Protein AF-A0A940FLS6-F1 (afdb_monomer)

Mean predicted aligned error: 10.9 Å

Sequence (91 aa):
MADDLSRLDTARLNPESNADNPQRVGIATLMDAVEGVRFPIKKDRLIAQKGDETIDLTGDRPEKLRVMLLRVDDDEFLSVTDLVQKIEHAL

Solvent-accessible surface area (backbone atoms only — not comparable to full-atom values): 5512 Å² total; per-residue (Å²): 144,80,85,85,86,80,76,87,77,68,76,76,78,72,86,80,64,70,80,76,39,31,60,61,51,10,52,52,44,46,54,59,60,49,58,90,66,70,64,65,38,42,43,71,60,46,37,72,75,38,19,83,38,74,29,37,46,60,76,79,60,70,42,38,40,36,62,53,53,70,53,30,87,67,61,63,31,71,36,73,68,52,43,50,52,45,42,63,74,48,110

Nearest PDB structures (foldseek):
  8ejv-assembly1_B  TM=4.769E-01  e=7.608E+00  Pseudomonas putida KT2440

Secondary structure (DSSP, 8-state):
---------------TTSSS-HHHHHHHHHHHHTTTPPSSEEHHHHHHHHTT-EE-SSSS--EEHHHHHHH---SEESSHHHHHHHHHHH-

Radius of gyration: 19.97 Å; Cα contacts (8 Å, |Δi|>4): 100; chains: 1; bounding box: 74×23×26 Å

pLDDT: mean 78.02, std 16.74, range [43.75, 95.56]

Foldseek 3Di:
DDPPPDDDPPPPPPPPPPVVQLQNQQLVLLCVLCPPPDPFDFLVRCCVPRQQRWTRRRVPDTDGNNVLSVLQPDGTAGDSVSSSVSSVVSD

Structure (mmCIF, N/CA/C/O backbone):
data_AF-A0A940FLS6-F1
#
_entry.id   AF-A0A940FLS6-F1
#
loop_
_atom_site.group_PDB
_atom_site.id
_atom_site.type_symbol
_atom_site.label_atom_id
_atom_site.label_alt_id
_atom_site.label_comp_id
_atom_site.label_asym_id
_atom_site.label_entity_id
_atom_site.label_seq_id
_atom_site.pdbx_PDB_ins_code
_atom_site.Cartn_x
_atom_site.Cartn_y
_atom_site.Cartn_z
_atom_site.occupancy
_atom_site.B_iso_or_equiv
_atom_site.auth_seq_id
_atom_site.auth_comp_id
_atom_site.auth_asym_id
_atom_site.auth_atom_id
_atom_site.pdbx_PDB_model_num
ATOM 1 N N . MET A 1 1 ? 65.341 7.909 -8.065 1.00 51.94 1 MET A N 1
ATOM 2 C CA . MET A 1 1 ? 64.420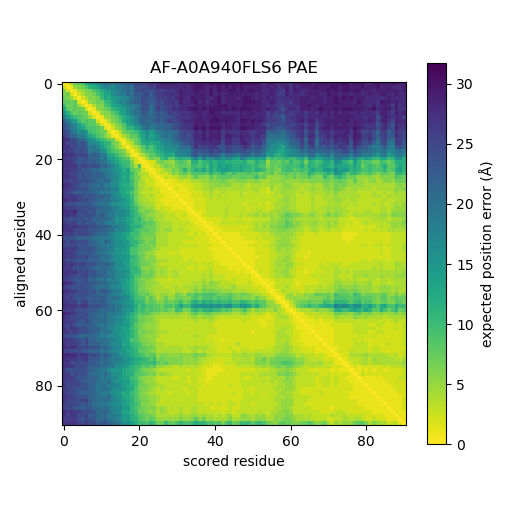 8.859 -7.414 1.00 51.94 1 MET A CA 1
ATOM 3 C C . MET A 1 1 ? 63.723 9.637 -8.511 1.00 51.94 1 MET A C 1
ATOM 5 O O . MET A 1 1 ? 64.344 10.504 -9.107 1.00 51.94 1 MET A O 1
ATOM 9 N N . ALA A 1 2 ? 62.505 9.222 -8.840 1.00 45.38 2 ALA A N 1
ATOM 10 C CA . ALA A 1 2 ? 61.524 9.973 -9.615 1.00 45.38 2 ALA A CA 1
ATOM 11 C C . ALA A 1 2 ? 60.193 9.244 -9.393 1.00 45.38 2 ALA A C 1
ATOM 13 O O . ALA A 1 2 ? 59.879 8.270 -10.073 1.00 45.38 2 ALA A O 1
ATOM 14 N N . ASP A 1 3 ? 59.512 9.645 -8.326 1.00 51.44 3 ASP A N 1
ATOM 15 C CA . ASP A 1 3 ? 58.145 9.272 -7.996 1.00 51.44 3 ASP A CA 1
ATOM 16 C C . ASP A 1 3 ? 57.207 9.820 -9.081 1.00 51.44 3 ASP A C 1
ATOM 18 O O . ASP A 1 3 ? 56.875 11.006 -9.090 1.00 51.44 3 ASP A O 1
ATOM 22 N N . ASP A 1 4 ? 56.795 8.961 -10.014 1.00 50.62 4 ASP A N 1
ATOM 23 C CA . ASP A 1 4 ? 55.766 9.272 -11.011 1.00 50.62 4 ASP A CA 1
ATOM 24 C C . ASP A 1 4 ? 54.374 9.105 -10.374 1.00 50.62 4 ASP A C 1
ATOM 26 O O . ASP A 1 4 ? 53.655 8.124 -10.555 1.00 50.62 4 ASP A O 1
ATOM 30 N N . LEU A 1 5 ? 54.024 10.077 -9.532 1.00 58.62 5 LEU A N 1
ATOM 31 C CA . LEU A 1 5 ? 52.685 10.286 -8.988 1.00 58.62 5 LEU A CA 1
ATOM 32 C C . LEU A 1 5 ? 51.834 11.037 -10.020 1.00 58.62 5 LEU A C 1
ATOM 34 O O . LEU A 1 5 ? 51.585 12.232 -9.864 1.00 58.62 5 LEU A O 1
ATOM 38 N N . SER A 1 6 ? 51.405 10.389 -11.104 1.00 57.28 6 SER A N 1
ATOM 39 C CA . SER A 1 6 ? 50.496 11.031 -12.070 1.00 57.28 6 SER A CA 1
ATOM 40 C C . SER A 1 6 ? 49.707 10.044 -12.919 1.00 57.28 6 SER A C 1
ATOM 42 O O . SER A 1 6 ? 49.953 9.954 -14.111 1.00 57.28 6 SER A O 1
ATOM 44 N N . ARG A 1 7 ? 48.723 9.369 -12.305 1.00 54.22 7 ARG A N 1
ATOM 45 C CA . ARG A 1 7 ? 47.328 9.170 -12.783 1.00 54.22 7 ARG A CA 1
ATOM 46 C C . ARG A 1 7 ? 46.525 8.737 -11.550 1.00 54.22 7 ARG A C 1
ATOM 48 O O . ARG A 1 7 ? 46.526 7.577 -11.175 1.00 54.22 7 ARG A O 1
ATOM 55 N N . LEU A 1 8 ? 46.002 9.641 -10.727 1.00 54.59 8 LEU A N 1
ATOM 56 C CA . LEU A 1 8 ? 44.704 10.282 -10.949 1.00 54.59 8 LEU A CA 1
ATOM 57 C C . LEU A 1 8 ? 43.742 9.472 -11.842 1.00 54.59 8 LEU A C 1
ATOM 59 O O . LEU A 1 8 ? 43.142 10.009 -12.763 1.00 54.59 8 LEU A O 1
ATOM 63 N N . ASP A 1 9 ? 43.548 8.188 -11.537 1.00 47.53 9 ASP A N 1
ATOM 64 C CA . ASP A 1 9 ? 42.256 7.543 -11.791 1.00 47.53 9 ASP A CA 1
ATOM 65 C C . ASP A 1 9 ? 41.328 7.939 -10.632 1.00 47.53 9 ASP A C 1
ATOM 67 O O . ASP A 1 9 ? 40.970 7.172 -9.740 1.00 47.53 9 ASP A O 1
ATOM 71 N N . THR A 1 10 ? 41.058 9.246 -10.564 1.00 55.94 10 THR A N 1
ATOM 72 C CA . THR A 1 10 ? 39.933 9.793 -9.820 1.00 55.94 10 THR A CA 1
ATOM 73 C C . THR A 1 10 ? 38.715 9.051 -10.312 1.00 55.94 10 THR A C 1
ATOM 75 O O . THR A 1 10 ? 38.271 9.308 -11.429 1.00 55.94 10 THR A O 1
ATOM 78 N N . ALA A 1 11 ? 38.242 8.131 -9.469 1.00 48.94 11 ALA A N 1
ATOM 79 C CA . ALA A 1 11 ? 36.847 7.815 -9.240 1.00 48.94 11 ALA A CA 1
ATOM 80 C C . ALA A 1 11 ? 35.961 8.496 -10.278 1.00 48.94 11 ALA A C 1
ATOM 82 O O . ALA A 1 11 ? 35.419 9.582 -10.045 1.00 48.94 11 ALA A O 1
ATOM 83 N N . ARG A 1 12 ? 35.845 7.867 -11.453 1.00 48.16 12 ARG A N 1
ATOM 84 C CA . ARG A 1 12 ? 34.725 8.157 -12.323 1.00 48.16 12 ARG A CA 1
ATOM 85 C C . ARG A 1 12 ? 33.538 7.658 -11.521 1.00 48.16 12 ARG A C 1
ATOM 87 O O . ARG A 1 12 ? 33.253 6.467 -11.477 1.00 48.16 12 ARG A O 1
ATOM 94 N N . LEU A 1 13 ? 32.956 8.577 -10.757 1.00 51.00 13 LEU A N 1
ATOM 95 C CA . LEU A 1 13 ? 31.603 8.490 -10.259 1.00 51.00 13 LEU A CA 1
ATOM 96 C C . LEU A 1 13 ? 30.804 8.018 -11.467 1.00 51.00 13 LEU A C 1
ATOM 98 O O . LEU A 1 13 ? 30.608 8.789 -12.400 1.00 51.00 13 LEU A O 1
ATOM 102 N N . ASN A 1 14 ? 30.478 6.731 -11.510 1.00 43.75 14 ASN A N 1
ATOM 103 C CA . ASN A 1 14 ? 29.448 6.228 -12.389 1.00 43.75 14 ASN A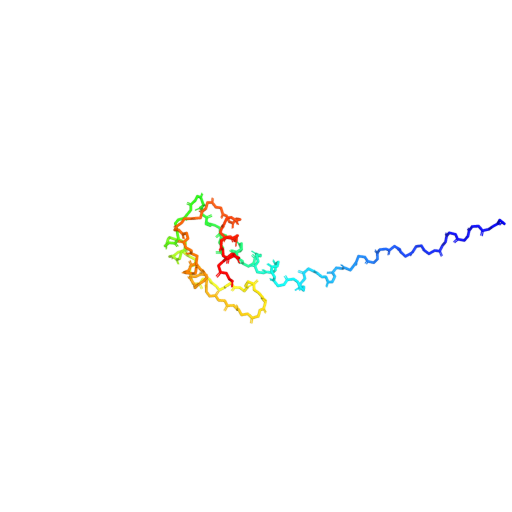 CA 1
ATOM 104 C C . ASN A 1 14 ? 28.148 6.724 -11.753 1.00 43.75 14 ASN A C 1
ATOM 106 O O . ASN A 1 14 ? 27.755 6.183 -10.719 1.00 43.75 14 ASN A O 1
ATOM 110 N N . PRO A 1 15 ? 27.449 7.725 -12.314 1.00 49.38 15 PRO A N 1
ATOM 111 C CA . PRO A 1 15 ? 26.049 7.947 -11.970 1.00 49.38 15 PRO A CA 1
ATOM 112 C C . PRO A 1 15 ? 25.138 6.823 -12.513 1.00 49.38 15 PRO A C 1
ATOM 114 O O . PRO A 1 15 ? 23.922 6.915 -12.399 1.00 49.38 15 PRO A O 1
ATOM 117 N N . GLU A 1 16 ? 25.694 5.761 -13.107 1.00 48.59 16 GLU A N 1
ATOM 118 C CA . GLU A 1 16 ? 24.977 4.802 -13.956 1.00 48.59 16 GLU A CA 1
ATOM 119 C C . GLU A 1 16 ? 24.327 3.604 -13.240 1.00 48.59 16 GL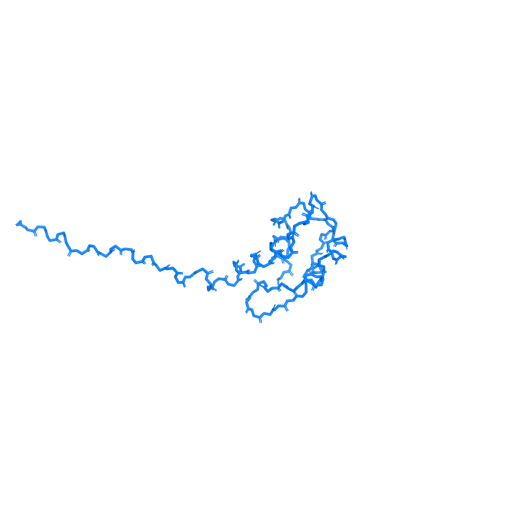U A C 1
ATOM 121 O O . GLU A 1 16 ? 23.927 2.655 -13.902 1.00 48.59 16 GLU A O 1
ATOM 126 N N . SER A 1 17 ? 24.158 3.583 -11.915 1.00 47.28 17 SER A N 1
ATOM 127 C CA . SER A 1 17 ? 23.541 2.398 -11.270 1.00 47.28 17 SER A CA 1
ATOM 128 C C . SER A 1 17 ? 22.536 2.696 -10.169 1.00 47.28 17 SER A C 1
ATOM 130 O O . SER A 1 17 ? 22.384 1.912 -9.238 1.00 47.28 17 SER A O 1
ATOM 132 N N . ASN A 1 18 ? 21.804 3.806 -10.272 1.00 49.06 18 ASN A N 1
ATOM 133 C CA . ASN A 1 18 ? 20.620 3.998 -9.428 1.00 49.06 18 ASN A CA 1
ATOM 134 C C . ASN A 1 18 ? 19.291 3.749 -10.162 1.00 49.06 18 ASN A C 1
ATOM 136 O O . ASN A 1 18 ? 18.258 3.704 -9.502 1.00 49.06 18 ASN A O 1
ATOM 140 N N . ALA A 1 19 ? 19.328 3.550 -11.486 1.00 49.81 19 ALA A N 1
ATOM 141 C CA . ALA A 1 19 ? 18.188 3.119 -12.303 1.00 49.81 19 ALA A CA 1
ATOM 142 C C . ALA A 1 19 ? 18.142 1.593 -12.525 1.00 49.81 19 ALA A C 1
ATOM 144 O O . ALA A 1 19 ? 17.092 1.066 -12.865 1.00 49.81 19 ALA A O 1
ATOM 145 N N . ASP A 1 20 ? 19.254 0.885 -12.292 1.00 51.66 20 ASP A N 1
ATOM 146 C CA . ASP A 1 20 ? 19.367 -0.568 -12.516 1.00 51.66 20 ASP A CA 1
ATOM 147 C C . ASP A 1 20 ? 18.956 -1.405 -11.292 1.00 51.66 20 ASP A C 1
ATOM 149 O O . ASP A 1 20 ? 18.959 -2.629 -11.337 1.00 51.66 20 ASP A O 1
ATOM 153 N N . ASN A 1 21 ? 18.599 -0.758 -10.173 1.00 58.69 21 ASN A N 1
ATOM 154 C CA . ASN A 1 21 ? 18.053 -1.458 -9.015 1.00 58.69 21 ASN A CA 1
ATOM 155 C C . ASN A 1 21 ? 16.523 -1.326 -9.016 1.00 58.69 21 ASN A C 1
ATOM 157 O O . ASN A 1 21 ? 16.016 -0.358 -8.435 1.00 58.69 21 ASN A O 1
ATOM 161 N N . PRO A 1 22 ? 15.780 -2.263 -9.634 1.00 60.75 22 PRO A N 1
ATOM 162 C CA . PRO A 1 22 ? 14.322 -2.199 -9.731 1.00 60.75 22 PRO A CA 1
ATOM 163 C C . PRO A 1 22 ? 13.644 -1.988 -8.372 1.00 60.75 22 PRO A C 1
ATOM 165 O O . PRO A 1 22 ? 12.704 -1.208 -8.268 1.00 60.75 22 PRO A O 1
ATOM 168 N N . GLN A 1 23 ? 14.208 -2.561 -7.304 1.00 63.03 23 GLN A N 1
ATOM 169 C CA . GLN A 1 23 ? 13.751 -2.340 -5.928 1.00 63.03 23 GLN A CA 1
ATOM 170 C C . GLN A 1 23 ? 13.774 -0.865 -5.494 1.00 63.03 23 GLN A C 1
ATOM 172 O O . GLN A 1 23 ? 12.860 -0.408 -4.815 1.00 63.03 23 GLN A O 1
ATOM 177 N N . ARG A 1 24 ? 14.794 -0.082 -5.874 1.00 62.97 24 ARG A N 1
ATOM 178 C CA . ARG A 1 24 ? 14.875 1.344 -5.491 1.00 62.97 24 ARG A CA 1
ATOM 179 C C . ARG A 1 24 ? 13.869 2.203 -6.250 1.00 62.97 24 ARG A C 1
ATOM 181 O O . ARG A 1 24 ? 13.333 3.141 -5.664 1.00 62.97 24 ARG A O 1
ATOM 188 N N . VAL A 1 25 ? 13.622 1.879 -7.519 1.00 62.97 25 VAL A N 1
ATOM 189 C CA . VAL A 1 25 ? 12.585 2.535 -8.330 1.00 62.97 25 VAL A CA 1
ATOM 190 C C . VAL A 1 25 ? 11.210 2.229 -7.739 1.00 62.97 25 VAL A C 1
ATOM 192 O O . VAL A 1 25 ? 10.431 3.147 -7.493 1.00 62.97 25 VAL A O 1
ATOM 195 N N . GLY A 1 26 ? 10.982 0.971 -7.364 1.00 71.69 26 GLY A N 1
ATOM 196 C CA . GLY A 1 26 ? 9.748 0.530 -6.737 1.00 71.69 26 GLY A CA 1
ATOM 197 C C . GLY A 1 26 ? 9.394 1.219 -5.433 1.00 71.69 26 GLY A C 1
ATOM 198 O O . GLY A 1 26 ? 8.251 1.637 -5.243 1.00 71.69 26 GLY A O 1
ATOM 199 N N . ILE A 1 27 ? 10.373 1.382 -4.543 1.00 77.19 27 ILE A N 1
ATOM 200 C CA . ILE A 1 27 ? 10.154 2.089 -3.279 1.00 77.19 27 ILE A CA 1
ATOM 201 C C . ILE A 1 27 ? 9.764 3.547 -3.544 1.00 77.19 27 ILE A C 1
ATOM 203 O O . ILE A 1 27 ? 8.834 4.041 -2.914 1.00 77.19 27 ILE A O 1
ATOM 207 N N . ALA A 1 28 ? 10.414 4.229 -4.492 1.00 79.81 28 ALA A N 1
ATOM 208 C CA . ALA A 1 28 ? 10.082 5.615 -4.819 1.00 79.81 28 ALA A CA 1
ATOM 209 C C . ALA A 1 28 ? 8.645 5.755 -5.353 1.00 79.81 28 ALA A C 1
ATOM 211 O O . ALA A 1 28 ? 7.910 6.626 -4.892 1.00 79.81 28 ALA A O 1
ATOM 212 N N . THR A 1 29 ? 8.217 4.865 -6.254 1.00 82.00 29 THR A N 1
ATOM 213 C CA . THR A 1 29 ? 6.840 4.849 -6.773 1.00 82.00 29 THR A CA 1
ATOM 214 C C . THR A 1 29 ? 5.818 4.533 -5.682 1.00 82.00 29 THR A C 1
ATOM 216 O O . THR A 1 29 ? 4.751 5.139 -5.639 1.00 82.00 29 THR A O 1
ATOM 219 N N . LEU A 1 30 ? 6.138 3.621 -4.760 1.00 84.19 30 LEU A N 1
ATOM 220 C CA . LEU A 1 30 ? 5.268 3.323 -3.624 1.00 84.19 30 LEU A CA 1
ATOM 221 C C . LEU A 1 30 ? 5.137 4.527 -2.680 1.00 84.19 30 LEU A C 1
ATOM 223 O O . LEU A 1 30 ? 4.033 4.820 -2.227 1.00 84.19 30 LEU A O 1
ATOM 227 N N . MET A 1 31 ? 6.239 5.230 -2.399 1.00 85.12 31 MET A N 1
ATOM 228 C CA . MET A 1 31 ? 6.243 6.439 -1.567 1.00 85.12 31 MET A CA 1
ATOM 229 C C . MET A 1 31 ? 5.411 7.568 -2.185 1.00 85.12 31 MET A C 1
ATOM 231 O O . MET A 1 31 ? 4.660 8.216 -1.459 1.00 85.12 31 MET A O 1
ATOM 235 N N . ASP A 1 32 ? 5.515 7.764 -3.500 1.00 85.75 32 ASP A N 1
ATOM 236 C CA . ASP A 1 32 ? 4.717 8.729 -4.268 1.00 85.75 32 ASP A CA 1
ATOM 237 C C . ASP A 1 32 ? 3.218 8.387 -4.215 1.00 85.75 32 ASP A C 1
ATOM 239 O O . ASP A 1 32 ? 2.386 9.213 -3.840 1.00 85.75 32 ASP A O 1
ATOM 243 N N . ALA A 1 33 ? 2.865 7.121 -4.438 1.00 86.06 33 ALA A N 1
ATOM 244 C CA . ALA A 1 33 ? 1.471 6.692 -4.413 1.00 86.06 33 ALA A CA 1
ATOM 245 C C . ALA A 1 33 ? 0.804 6.838 -3.039 1.00 86.06 33 ALA A C 1
ATOM 247 O O . ALA A 1 33 ? -0.401 7.085 -2.938 1.00 86.06 33 ALA A O 1
ATOM 248 N N . VAL A 1 34 ? 1.565 6.701 -1.951 1.00 88.38 34 VAL A N 1
ATOM 249 C CA . VAL A 1 34 ? 1.055 6.938 -0.590 1.00 88.38 34 VAL A CA 1
ATOM 250 C C . VAL A 1 34 ? 1.318 8.355 -0.090 1.00 88.38 34 VAL A C 1
ATOM 252 O O . VAL A 1 34 ? 1.078 8.642 1.087 1.00 88.38 34 VAL A O 1
ATOM 255 N N . GLU A 1 35 ? 1.740 9.270 -0.965 1.00 88.06 35 GLU A N 1
ATOM 256 C CA . GLU A 1 35 ? 1.870 10.679 -0.618 1.00 88.06 35 GLU A CA 1
ATOM 257 C C . GLU A 1 35 ? 0.525 11.223 -0.104 1.00 88.06 35 GLU A C 1
ATOM 259 O O . GLU A 1 35 ? -0.557 10.950 -0.641 1.00 88.06 35 GLU A O 1
ATOM 264 N N . GLY A 1 36 ? 0.586 11.960 1.010 1.00 86.50 36 GLY A N 1
ATOM 265 C CA . GLY A 1 36 ? -0.583 12.533 1.680 1.00 86.50 36 GLY A CA 1
ATOM 266 C C . GLY A 1 36 ? -1.351 11.565 2.587 1.00 86.50 36 GLY A C 1
ATOM 267 O O . GLY A 1 36 ? -2.250 12.002 3.314 1.00 86.50 36 GLY A O 1
ATOM 268 N N . VAL A 1 37 ? -0.992 10.278 2.618 1.00 89.69 37 VAL A N 1
ATOM 269 C CA . VAL A 1 37 ? -1.568 9.318 3.567 1.00 89.69 37 VAL A CA 1
ATOM 270 C C . VAL A 1 37 ? -1.058 9.608 4.978 1.00 89.69 37 VAL A C 1
ATOM 272 O O . VAL A 1 37 ? 0.141 9.727 5.227 1.00 89.69 37 VAL A O 1
ATOM 275 N N . ARG A 1 38 ? -1.984 9.698 5.938 1.00 91.75 38 ARG A N 1
ATOM 276 C CA . ARG A 1 38 ? -1.650 9.823 7.361 1.00 91.75 38 ARG A CA 1
ATOM 277 C C . ARG A 1 38 ? -1.563 8.446 8.001 1.00 91.75 38 ARG A C 1
ATOM 279 O O . ARG A 1 38 ? -2.540 7.704 7.969 1.00 91.75 38 ARG A O 1
ATOM 286 N N . PHE A 1 39 ? -0.419 8.160 8.610 1.00 90.88 39 PHE A N 1
ATOM 287 C CA . PHE A 1 39 ? -0.165 6.942 9.373 1.00 90.88 39 PHE A CA 1
ATOM 288 C C . PHE A 1 39 ? -0.343 7.196 10.887 1.00 90.88 39 PHE A C 1
ATOM 290 O O . PHE A 1 39 ? -0.140 8.333 11.326 1.00 90.88 39 PHE A O 1
ATOM 297 N N . PRO A 1 40 ? -0.710 6.181 11.693 1.00 94.75 40 PRO A N 1
ATOM 298 C CA . PRO A 1 40 ? -1.023 4.807 11.289 1.00 94.75 40 PRO A CA 1
ATOM 299 C C . PRO A 1 40 ? -2.329 4.716 10.483 1.00 94.75 40 PRO A C 1
ATOM 301 O O . PRO A 1 40 ? -3.265 5.489 10.701 1.00 94.75 40 PRO A O 1
ATOM 304 N N . ILE A 1 41 ? -2.385 3.786 9.527 1.00 95.12 41 ILE A N 1
ATOM 305 C CA . ILE A 1 41 ? -3.542 3.587 8.645 1.00 95.12 41 ILE A CA 1
ATOM 306 C C . ILE A 1 41 ? -3.886 2.107 8.490 1.00 95.12 41 ILE A C 1
ATOM 308 O O . ILE A 1 41 ? -3.017 1.267 8.282 1.00 95.12 41 ILE A O 1
ATOM 312 N N . LYS A 1 42 ? -5.184 1.791 8.522 1.00 95.56 42 LYS A N 1
ATOM 313 C CA . LYS A 1 42 ? -5.690 0.440 8.247 1.00 95.56 42 LYS A CA 1
ATOM 314 C C . LYS A 1 42 ? -5.593 0.073 6.768 1.00 95.56 42 LYS A C 1
ATOM 316 O O . LYS A 1 42 ? -5.880 0.916 5.914 1.00 95.56 42 LYS A O 1
ATOM 321 N N . LYS A 1 43 ? -5.327 -1.201 6.474 1.00 93.94 43 LYS A N 1
ATOM 322 C CA . LYS A 1 43 ? -5.258 -1.782 5.125 1.00 93.94 43 LYS A CA 1
ATOM 323 C C . LYS A 1 43 ? -6.480 -1.441 4.275 1.00 93.94 43 LYS A C 1
ATOM 325 O O . LYS A 1 43 ? -6.317 -0.821 3.229 1.00 93.94 43 LYS A O 1
ATOM 330 N N . ASP A 1 44 ? -7.698 -1.707 4.751 1.00 94.31 44 ASP A N 1
ATOM 331 C CA . ASP A 1 44 ? -8.934 -1.344 4.034 1.00 94.31 44 ASP A CA 1
ATOM 332 C C . ASP A 1 44 ? -9.029 0.149 3.707 1.00 94.31 44 ASP A C 1
ATOM 334 O O . ASP A 1 44 ? -9.470 0.540 2.627 1.00 94.31 44 ASP A O 1
ATOM 338 N N . ARG A 1 45 ? -8.584 1.010 4.628 1.00 94.31 45 ARG A N 1
ATOM 339 C CA . ARG A 1 45 ? -8.643 2.461 4.438 1.00 94.31 45 ARG A CA 1
ATOM 340 C C . ARG A 1 45 ? -7.567 2.964 3.480 1.00 94.31 45 ARG A C 1
ATOM 342 O O . ARG A 1 45 ? -7.800 3.949 2.779 1.00 94.31 45 ARG A O 1
ATOM 349 N N . LEU A 1 46 ? -6.411 2.308 3.440 1.00 92.94 46 LEU A N 1
ATOM 350 C CA . LEU A 1 46 ? -5.376 2.568 2.446 1.00 92.94 46 LEU A CA 1
ATOM 351 C C . LEU A 1 46 ? -5.833 2.096 1.059 1.00 92.94 46 LEU A C 1
ATOM 353 O O . LEU A 1 46 ? -5.742 2.864 0.107 1.00 92.94 46 LEU A O 1
ATOM 357 N N . ILE A 1 47 ? -6.429 0.902 0.958 1.00 93.06 47 ILE A N 1
ATOM 358 C CA . ILE A 1 47 ? -7.031 0.383 -0.280 1.00 93.06 47 ILE A CA 1
ATOM 359 C C . ILE A 1 47 ? -8.132 1.323 -0.785 1.00 93.06 47 ILE A C 1
ATOM 361 O O . ILE A 1 47 ? -8.177 1.627 -1.972 1.00 93.06 47 ILE A O 1
ATOM 365 N N . ALA A 1 48 ? -8.995 1.828 0.097 1.00 93.88 48 ALA A N 1
ATOM 366 C CA . ALA A 1 48 ? -10.063 2.744 -0.298 1.00 93.88 48 ALA A CA 1
ATOM 367 C C . ALA A 1 48 ? -9.544 4.097 -0.820 1.00 93.88 48 ALA A C 1
ATOM 369 O O . ALA A 1 48 ? -10.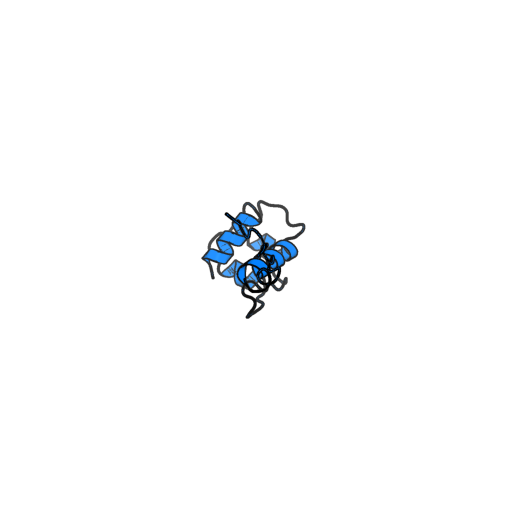184 4.698 -1.676 1.00 93.88 48 ALA A O 1
ATOM 370 N N . GLN A 1 49 ? -8.411 4.589 -0.306 1.00 93.25 49 GLN A N 1
ATOM 371 C CA . GLN A 1 49 ? -7.854 5.889 -0.704 1.00 93.25 49 GLN A CA 1
ATOM 372 C C . GLN A 1 49 ? -6.910 5.800 -1.903 1.00 93.25 49 GLN A C 1
ATOM 374 O O . GLN A 1 49 ? -6.934 6.677 -2.758 1.00 93.25 49 GLN A O 1
ATOM 379 N N . LYS A 1 50 ? -6.061 4.769 -1.937 1.00 93.06 50 LYS A N 1
ATOM 380 C CA . LYS A 1 50 ? -4.917 4.645 -2.851 1.00 93.06 50 LYS A CA 1
ATOM 381 C C . LYS A 1 50 ? -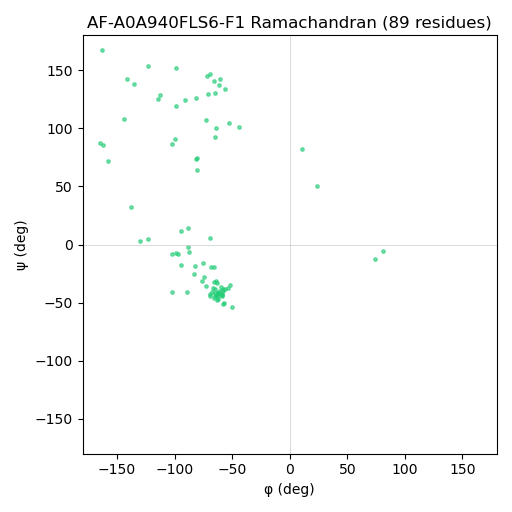4.859 3.296 -3.573 1.00 93.06 50 LYS A C 1
ATOM 383 O O . LYS A 1 50 ? -3.934 3.042 -4.326 1.00 93.06 50 LYS A O 1
ATOM 388 N N . GLY A 1 51 ? -5.831 2.405 -3.379 1.00 89.00 51 GLY A N 1
ATOM 389 C CA . GLY A 1 51 ? -5.781 1.040 -3.916 1.00 89.00 51 GLY A CA 1
ATOM 390 C C . GLY A 1 51 ? -5.820 0.926 -5.444 1.00 89.00 51 GLY A C 1
ATOM 391 O O . GLY A 1 51 ? -5.425 -0.118 -5.966 1.00 89.00 51 GLY A O 1
ATOM 392 N N . ASP A 1 52 ? -6.280 1.964 -6.147 1.00 91.00 52 ASP A N 1
ATOM 393 C CA . ASP A 1 52 ? -6.247 2.054 -7.615 1.00 91.00 52 ASP A CA 1
ATOM 394 C C . ASP A 1 52 ? -4.936 2.644 -8.169 1.00 91.00 52 ASP A C 1
ATOM 396 O O . ASP A 1 52 ? -4.727 2.595 -9.381 1.00 91.00 52 ASP A O 1
ATOM 400 N N . GLU A 1 53 ? -4.032 3.132 -7.307 1.00 89.38 53 GLU A N 1
ATOM 401 C CA . GLU A 1 53 ? -2.685 3.553 -7.714 1.00 89.38 53 GLU A CA 1
ATOM 402 C C . GLU A 1 53 ? -1.927 2.359 -8.291 1.00 89.38 53 GLU A C 1
ATOM 404 O O . GLU A 1 53 ? -1.983 1.243 -7.765 1.00 89.38 53 GLU A O 1
ATOM 409 N N . THR A 1 54 ? -1.213 2.596 -9.383 1.00 88.19 54 THR A N 1
ATOM 410 C CA . THR A 1 54 ? -0.414 1.572 -10.053 1.00 88.19 54 THR A CA 1
ATOM 411 C C . THR A 1 54 ? 1.035 1.716 -9.618 1.00 88.19 54 THR A C 1
ATOM 413 O O . THR A 1 54 ? 1.642 2.757 -9.845 1.00 88.19 54 THR A O 1
ATOM 416 N N . ILE A 1 55 ? 1.579 0.675 -8.988 1.00 86.69 55 ILE A N 1
ATOM 417 C CA . ILE A 1 55 ? 2.928 0.665 -8.426 1.00 86.69 55 ILE A CA 1
ATOM 418 C C . ILE A 1 55 ? 3.786 -0.307 -9.215 1.00 86.69 55 ILE A C 1
ATOM 420 O O . ILE A 1 55 ? 3.434 -1.476 -9.369 1.00 86.69 55 ILE A O 1
ATOM 424 N N . ASP A 1 56 ? 4.938 0.163 -9.668 1.00 83.50 56 ASP A N 1
ATOM 425 C CA . ASP A 1 56 ? 5.938 -0.672 -10.314 1.00 83.50 56 ASP A CA 1
ATOM 426 C C . ASP A 1 56 ? 7.077 -0.982 -9.339 1.00 83.50 56 ASP A C 1
ATOM 428 O O . ASP A 1 56 ? 8.061 -0.258 -9.276 1.00 83.50 56 ASP A O 1
ATOM 432 N N . LEU A 1 57 ? 6.925 -2.035 -8.523 1.00 73.00 57 LEU A N 1
ATOM 433 C CA . LEU A 1 57 ? 7.907 -2.359 -7.476 1.00 73.00 57 LEU A CA 1
ATOM 434 C C . LEU A 1 57 ? 9.210 -2.969 -8.008 1.00 73.00 57 LEU A C 1
ATOM 436 O O . LEU A 1 57 ? 10.249 -2.873 -7.357 1.00 73.00 57 LEU A O 1
ATOM 440 N N . THR A 1 58 ? 9.140 -3.653 -9.149 1.00 70.69 58 THR A N 1
ATOM 441 C CA . THR A 1 58 ? 10.221 -4.510 -9.657 1.00 70.69 58 THR A CA 1
ATOM 442 C C . THR A 1 58 ? 10.700 -4.124 -11.053 1.00 70.69 58 THR A C 1
ATOM 444 O O . THR A 1 58 ? 11.540 -4.831 -11.603 1.00 70.69 58 THR A O 1
ATOM 447 N N . GLY A 1 59 ? 10.206 -3.036 -11.652 1.00 67.31 59 GLY A N 1
ATOM 448 C CA . GLY A 1 59 ? 10.613 -2.633 -13.003 1.00 67.31 59 GLY A CA 1
ATOM 449 C C . GLY A 1 59 ? 10.041 -3.495 -14.135 1.00 67.31 59 GLY A C 1
ATOM 450 O O . GLY A 1 59 ? 10.171 -3.123 -15.298 1.00 67.31 59 GLY A O 1
ATOM 451 N N . ASP A 1 60 ? 9.456 -4.658 -13.823 1.00 67.19 60 ASP A N 1
ATOM 452 C CA . ASP A 1 60 ? 8.989 -5.636 -14.815 1.00 67.19 60 ASP A CA 1
ATOM 453 C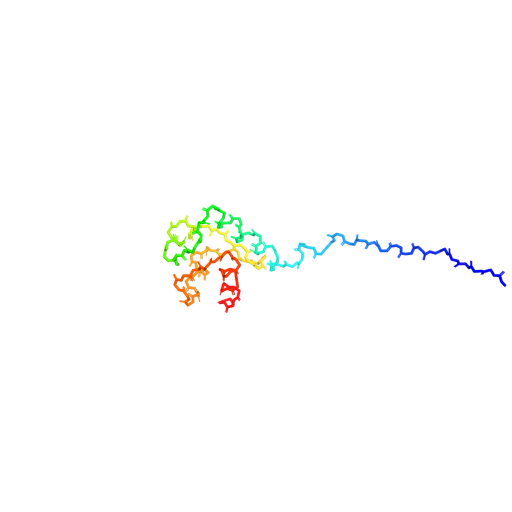 C . ASP A 1 60 ? 7.470 -5.574 -15.003 1.00 67.19 60 ASP A C 1
ATOM 455 O O . ASP A 1 60 ? 6.967 -5.680 -16.126 1.00 67.19 60 ASP A O 1
ATOM 459 N N . ARG A 1 61 ? 6.718 -5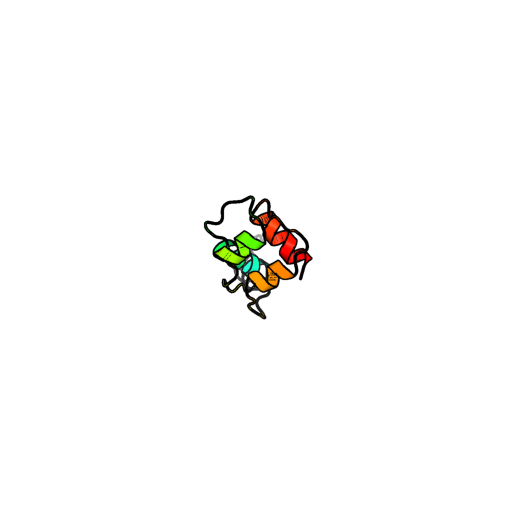.426 -13.900 1.00 73.00 61 ARG A N 1
ATOM 460 C CA . ARG A 1 61 ? 5.251 -5.488 -13.904 1.00 73.00 61 ARG A CA 1
ATOM 461 C C . ARG A 1 61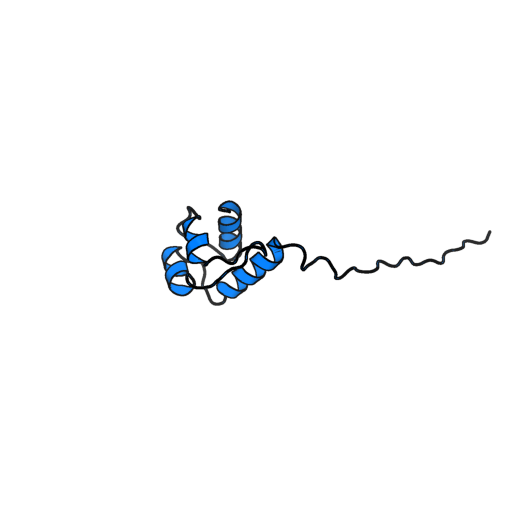 ? 4.632 -4.517 -12.904 1.00 73.00 61 ARG A C 1
ATOM 463 O O . ARG A 1 61 ? 4.613 -4.817 -11.708 1.00 73.00 61 ARG A O 1
ATOM 470 N N . PRO A 1 62 ? 4.017 -3.427 -13.389 1.00 81.94 62 PRO A N 1
ATOM 471 C CA . PRO A 1 62 ? 3.186 -2.595 -12.543 1.00 81.94 62 PRO A CA 1
ATOM 472 C C . PRO A 1 62 ? 1.957 -3.375 -12.056 1.00 81.94 62 PRO A C 1
ATOM 474 O O . PRO A 1 62 ? 1.220 -3.962 -12.853 1.00 81.94 62 PRO A O 1
ATOM 477 N N . GLU A 1 63 ? 1.697 -3.344 -10.751 1.00 87.69 63 GLU A N 1
ATOM 478 C CA . GLU A 1 63 ? 0.490 -3.903 -10.139 1.00 87.69 63 GLU A CA 1
ATOM 479 C C . GLU A 1 63 ? -0.253 -2.823 -9.346 1.00 87.69 63 GLU A C 1
ATOM 481 O O . GLU A 1 63 ? 0.330 -1.856 -8.858 1.00 87.69 63 GLU A O 1
ATOM 486 N N . LYS A 1 64 ? -1.572 -2.973 -9.195 1.00 90.88 64 LYS A N 1
ATOM 487 C CA . LYS A 1 64 ? -2.345 -2.049 -8.358 1.00 90.88 64 LYS A CA 1
ATOM 488 C C . LYS A 1 64 ? -1.933 -2.188 -6.897 1.00 90.88 64 LYS A C 1
ATOM 490 O O . LYS A 1 64 ? -1.820 -3.314 -6.404 1.00 90.88 64 LYS A O 1
ATOM 495 N N . LEU A 1 65 ? -1.857 -1.073 -6.170 1.00 89.44 65 LEU A N 1
ATOM 496 C CA . LEU A 1 65 ? -1.535 -1.067 -4.744 1.00 89.44 65 LEU A CA 1
ATOM 497 C C . LEU A 1 65 ? -2.474 -1.991 -3.957 1.00 89.44 65 LEU A C 1
ATOM 499 O O . LEU A 1 65 ? -2.017 -2.711 -3.075 1.00 89.44 65 LEU A O 1
ATOM 503 N N . ARG A 1 66 ? -3.769 -2.074 -4.310 1.00 93.19 66 ARG A N 1
ATOM 504 C CA . ARG A 1 66 ? -4.674 -3.027 -3.642 1.00 93.19 66 ARG A CA 1
ATOM 505 C C . ARG A 1 66 ? -4.234 -4.482 -3.796 1.00 93.19 66 ARG A C 1
ATOM 507 O O . ARG A 1 66 ? -4.439 -5.255 -2.876 1.00 93.19 66 ARG A O 1
ATOM 514 N N . VAL A 1 67 ? -3.683 -4.869 -4.947 1.00 91.69 67 VAL A N 1
ATOM 515 C CA . VAL A 1 67 ? -3.267 -6.255 -5.209 1.00 91.69 67 VAL A CA 1
ATOM 516 C C . VAL A 1 67 ? -2.066 -6.599 -4.339 1.00 91.69 67 VAL A C 1
ATOM 518 O O . VAL A 1 67 ? -2.058 -7.656 -3.719 1.00 91.69 67 VAL A O 1
ATOM 521 N N . MET A 1 68 ? -1.111 -5.675 -4.227 1.00 89.12 68 MET A N 1
ATOM 522 C CA . MET A 1 68 ? 0.039 -5.812 -3.332 1.00 89.12 68 MET A CA 1
ATOM 523 C C . MET A 1 68 ? -0.405 -5.878 -1.865 1.00 89.12 68 MET A C 1
ATOM 525 O O . MET A 1 68 ? -0.023 -6.789 -1.140 1.00 89.12 68 MET A O 1
ATOM 529 N N . LEU A 1 69 ? -1.291 -4.971 -1.443 1.00 91.00 69 LEU A N 1
ATOM 530 C CA . LEU A 1 69 ? -1.820 -4.924 -0.077 1.00 91.00 69 LEU A CA 1
ATOM 531 C C . LEU A 1 69 ? -2.628 -6.168 0.306 1.00 91.00 69 LEU A C 1
ATOM 533 O O . LEU A 1 69 ? -2.596 -6.572 1.460 1.00 91.00 69 LEU A O 1
ATOM 537 N N . LEU A 1 70 ? -3.338 -6.789 -0.637 1.00 91.69 70 LEU A N 1
ATOM 538 C CA . LEU A 1 70 ? -4.079 -8.031 -0.390 1.00 91.69 70 LEU A CA 1
ATOM 539 C C . LEU A 1 70 ? -3.165 -9.239 -0.129 1.00 91.69 70 LEU A C 1
ATOM 541 O O . LEU A 1 70 ? -3.642 -10.225 0.425 1.00 91.69 70 LEU A O 1
ATOM 545 N N . ARG A 1 71 ? -1.881 -9.179 -0.518 1.00 90.69 71 ARG A N 1
ATOM 546 C CA . ARG A 1 71 ? -0.875 -10.210 -0.195 1.00 90.69 71 ARG A CA 1
ATOM 547 C C . ARG A 1 71 ? -0.285 -10.032 1.206 1.00 90.69 71 ARG A C 1
ATOM 549 O O . ARG A 1 71 ? 0.281 -10.974 1.747 1.00 90.69 71 ARG A O 1
ATOM 556 N N . VAL A 1 72 ? -0.419 -8.840 1.787 1.00 90.94 72 VAL A N 1
ATOM 557 C CA . VAL A 1 72 ? 0.071 -8.526 3.130 1.00 90.94 72 VAL A CA 1
ATOM 558 C C . VAL A 1 72 ? -0.927 -9.030 4.176 1.00 90.94 72 VAL A C 1
ATOM 560 O O . VAL A 1 72 ? -2.112 -8.677 4.148 1.00 90.94 72 VAL A O 1
ATOM 563 N N . ASP A 1 73 ? -0.433 -9.832 5.120 1.00 90.06 73 ASP A N 1
ATOM 564 C CA . ASP A 1 73 ? -1.237 -10.400 6.210 1.00 90.06 73 ASP A CA 1
ATOM 565 C C . ASP A 1 73 ? -1.727 -9.309 7.180 1.00 90.06 73 ASP A C 1
ATOM 567 O O . ASP A 1 73 ? -2.888 -9.294 7.579 1.00 90.06 73 ASP A O 1
ATOM 571 N N . ASP A 1 74 ? -0.890 -8.305 7.450 1.00 91.38 74 ASP A N 1
ATOM 572 C CA . ASP A 1 74 ? -1.210 -7.200 8.352 1.00 91.38 74 ASP A CA 1
ATOM 573 C C . ASP A 1 74 ? -2.425 -6.362 7.936 1.00 91.38 74 ASP A C 1
ATOM 575 O O . ASP A 1 74 ? -2.637 -6.032 6.766 1.00 91.38 74 ASP A O 1
ATOM 579 N N . ASP A 1 75 ? -3.199 -5.942 8.935 1.00 92.50 75 ASP A N 1
ATOM 580 C CA . ASP A 1 75 ? -4.374 -5.081 8.768 1.00 92.50 75 ASP A CA 1
ATOM 581 C C . ASP A 1 75 ? -4.099 -3.594 9.022 1.00 92.50 75 ASP A C 1
ATOM 583 O O . ASP A 1 75 ? -4.963 -2.749 8.765 1.00 92.50 75 ASP A O 1
ATOM 587 N N . GLU A 1 76 ? -2.912 -3.245 9.514 1.00 93.56 76 GLU A N 1
ATOM 588 C CA . GLU A 1 76 ? -2.520 -1.873 9.823 1.00 93.56 76 GLU A CA 1
ATOM 589 C C . GLU A 1 76 ? -1.059 -1.615 9.458 1.00 93.56 76 GLU A C 1
ATOM 591 O O . GLU A 1 76 ? -0.190 -2.464 9.642 1.00 93.56 76 GLU A O 1
ATOM 596 N N . PHE A 1 77 ? -0.812 -0.407 8.960 1.00 93.75 77 PHE A N 1
ATOM 597 C CA . PHE A 1 77 ? 0.507 0.101 8.626 1.00 93.75 77 PHE A CA 1
ATOM 598 C C . PHE A 1 77 ? 0.851 1.258 9.551 1.00 93.75 77 PHE A C 1
ATOM 600 O O . PHE A 1 77 ? 0.108 2.243 9.632 1.00 93.75 77 PHE A O 1
ATOM 607 N N . LEU A 1 78 ? 1.992 1.161 10.226 1.00 94.38 78 LEU A N 1
ATOM 608 C CA . LEU A 1 78 ? 2.425 2.160 11.206 1.00 94.38 78 LEU A CA 1
ATOM 609 C C . LEU A 1 78 ? 3.112 3.363 10.559 1.00 94.38 78 LEU A C 1
ATOM 611 O O . LEU A 1 78 ? 3.157 4.449 11.135 1.00 94.38 78 LEU A O 1
ATOM 615 N N . SER A 1 79 ? 3.69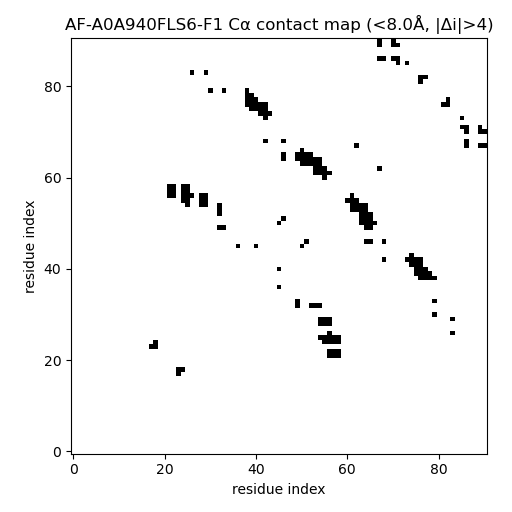9 3.176 9.380 1.00 91.62 79 SER A N 1
ATOM 616 C CA . SER A 1 79 ? 4.492 4.172 8.656 1.00 91.62 79 SER A CA 1
ATOM 617 C C . SER A 1 79 ? 4.651 3.754 7.195 1.00 91.62 79 SER A C 1
ATOM 619 O O . SER A 1 79 ? 4.438 2.593 6.854 1.00 91.62 79 SER A O 1
ATOM 621 N N . VAL A 1 80 ? 5.113 4.670 6.341 1.00 88.19 80 VAL A N 1
ATOM 622 C CA . VAL A 1 80 ? 5.464 4.346 4.946 1.00 88.19 80 VAL A CA 1
ATOM 623 C C . VAL A 1 80 ? 6.544 3.261 4.885 1.00 88.19 80 VAL A C 1
ATOM 625 O O . VAL A 1 80 ? 6.421 2.319 4.116 1.00 88.19 80 VAL A O 1
ATOM 628 N N . THR A 1 81 ? 7.574 3.340 5.732 1.00 88.56 81 THR A N 1
ATOM 629 C CA . THR A 1 81 ? 8.635 2.319 5.796 1.00 88.56 81 THR A CA 1
ATOM 630 C C . THR A 1 81 ? 8.101 0.948 6.212 1.00 88.56 81 THR A C 1
ATOM 632 O O . THR A 1 81 ? 8.500 -0.058 5.642 1.00 88.56 81 THR A O 1
ATOM 635 N N . ASP A 1 82 ? 7.181 0.911 7.177 1.00 91.75 82 ASP A N 1
ATOM 636 C CA . ASP A 1 82 ? 6.532 -0.320 7.642 1.00 91.75 82 ASP A CA 1
ATOM 637 C C . ASP A 1 82 ? 5.684 -0.957 6.528 1.00 91.75 82 ASP A C 1
ATOM 639 O O . ASP A 1 82 ? 5.796 -2.151 6.264 1.00 91.75 82 ASP A O 1
ATOM 643 N N . LEU A 1 83 ? 4.926 -0.139 5.792 1.00 89.38 83 LEU A N 1
ATOM 644 C CA . LEU A 1 83 ? 4.201 -0.552 4.592 1.00 89.38 83 LEU A CA 1
ATOM 645 C C . LEU A 1 83 ? 5.127 -1.153 3.526 1.00 89.38 83 LEU A C 1
ATOM 647 O O . LEU A 1 83 ? 4.841 -2.233 3.015 1.00 89.38 83 LEU A O 1
ATOM 651 N N . VAL A 1 84 ? 6.222 -0.462 3.198 1.00 86.62 84 VAL A N 1
ATOM 652 C CA . VAL A 1 84 ? 7.207 -0.921 2.207 1.00 86.62 84 VAL A CA 1
ATOM 653 C C . VAL A 1 84 ? 7.763 -2.283 2.617 1.00 86.62 84 VAL A C 1
ATOM 655 O O . VAL A 1 84 ? 7.677 -3.226 1.842 1.00 86.62 84 VAL A O 1
ATOM 658 N N . GLN A 1 85 ? 8.237 -2.415 3.858 1.00 88.50 85 GLN A N 1
ATOM 659 C CA . GLN A 1 85 ? 8.815 -3.660 4.368 1.00 88.50 85 GLN A CA 1
ATOM 660 C C . GLN A 1 85 ? 7.814 -4.821 4.355 1.00 88.50 85 GLN A C 1
ATOM 662 O O . GLN A 1 85 ? 8.175 -5.939 3.992 1.00 88.50 85 GLN A O 1
ATOM 667 N N . LYS A 1 86 ? 6.548 -4.569 4.710 1.00 90.69 86 LYS A N 1
ATOM 668 C CA . LYS A 1 86 ? 5.492 -5.591 4.668 1.00 90.69 86 LYS A CA 1
ATOM 669 C C . LYS A 1 86 ? 5.157 -6.022 3.244 1.00 90.69 86 LYS A C 1
ATOM 671 O O . LYS A 1 86 ? 4.967 -7.211 3.013 1.00 90.69 86 LYS A O 1
ATOM 676 N N . ILE A 1 87 ? 5.100 -5.085 2.295 1.00 86.50 87 ILE A N 1
ATOM 677 C CA . ILE A 1 87 ? 4.894 -5.421 0.883 1.00 86.50 87 ILE A CA 1
ATOM 678 C C . ILE A 1 87 ? 6.097 -6.200 0.343 1.00 86.50 87 ILE A C 1
ATOM 680 O O . ILE A 1 87 ? 5.896 -7.232 -0.284 1.00 86.50 87 ILE A O 1
ATOM 684 N N . GLU A 1 88 ? 7.329 -5.766 0.622 1.00 83.88 88 GLU A N 1
ATOM 685 C CA . GLU A 1 88 ? 8.549 -6.479 0.215 1.00 83.88 88 GLU A CA 1
ATOM 686 C C . GLU A 1 88 ? 8.596 -7.910 0.760 1.00 83.88 88 GLU A C 1
ATOM 688 O O . GLU A 1 88 ? 9.018 -8.815 0.052 1.00 83.88 88 GLU A O 1
ATOM 693 N N . HIS A 1 89 ? 8.138 -8.132 1.993 1.00 85.44 89 HIS A N 1
ATOM 694 C CA . HIS A 1 89 ? 8.077 -9.464 2.597 1.00 85.44 89 HIS A CA 1
ATOM 695 C C . HIS A 1 89 ? 6.925 -10.335 2.047 1.00 85.44 89 HIS A C 1
ATOM 697 O O . HIS A 1 89 ? 6.905 -11.545 2.272 1.00 85.44 89 HIS A O 1
ATOM 703 N N . ALA A 1 90 ? 5.941 -9.734 1.372 1.00 84.75 90 ALA A N 1
ATOM 704 C CA . ALA A 1 90 ? 4.782 -10.420 0.799 1.00 84.75 90 ALA A CA 1
ATOM 705 C C . ALA A 1 90 ? 4.915 -10.717 -0.711 1.00 84.75 90 ALA A C 1
ATOM 707 O O . ALA A 1 90 ? 4.035 -11.377 -1.275 1.00 84.75 90 ALA A O 1
ATOM 708 N N . LEU A 1 91 ? 5.967 -10.205 -1.361 1.00 75.94 91 LEU A N 1
ATOM 709 C CA . LEU A 1 91 ? 6.352 -10.509 -2.745 1.00 75.94 91 LEU A CA 1
ATOM 710 C C . LEU A 1 91 ? 7.267 -11.736 -2.808 1.00 75.94 91 LEU A C 1
ATOM 712 O O . LEU A 1 91 ? 7.083 -12.522 -3.765 1.00 75.94 91 LEU A O 1
#